Protein AF-A0AB74JIH3-F1 (afdb_monomer_lite)

Sequence (107 aa):
MLPPHPGVRKERFGCCAQGLVFPRAKAPRVVEYLNAKQSGQIDLMLDDLAREDNLDRYALYPVQLQHIAHEAQAIWSMTFEDLDPKALRMSHAKMLKDLYPSECAIG

pLDDT: mean 77.36, std 14.81, range [45.34, 96.31]

InterPro domains:
  IPR029675 GPI-GalNAc transferase PGAP4 [PTHR31410] (12-68)

Secondary structure (DSSP, 8-state):
--SPPSEEEE-S-PPTT------GGGHHHHHHHHHHH-SS-HHHHHHHHHHHTT---EEEES-------SS-TT---GGGTT--HHHHHHHHHHHHHHH-TTGGG--

Foldseek 3Di:
DPPDDADKDFDLDDDPFADDDDDPVCVVVLVVQCVVVVDDDSRVSVSVVCVVVVHTDMDGPPRPDQDDDPDDPDRDPCVVVPDDPVVVVVVVVVVCCVVPVPVVVPD

Organism: Aureobasidium pullulans (NCBI:txid5580)

Structure (mmCIF, N/CA/C/O backbone):
data_AF-A0AB74JIH3-F1
#
_entry.id   AF-A0AB74JIH3-F1
#
loop_
_atom_site.group_PDB
_atom_site.id
_atom_site.type_symbol
_atom_site.label_atom_id
_atom_site.label_alt_id
_atom_site.label_comp_id
_atom_site.label_asym_id
_atom_site.label_entity_id
_atom_site.label_seq_id
_atom_site.pdbx_PDB_ins_code
_atom_site.Cartn_x
_atom_site.Cartn_y
_atom_site.Cartn_z
_atom_site.occupancy
_atom_site.B_iso_or_equiv
_atom_site.auth_seq_id
_atom_site.auth_comp_id
_atom_site.auth_asym_id
_atom_site.auth_atom_id
_atom_site.pdbx_PDB_model_num
ATOM 1 N N . MET A 1 1 ? 19.117 -10.564 0.036 1.00 51.06 1 MET A N 1
ATOM 2 C CA . MET A 1 1 ? 19.853 -9.474 -0.634 1.00 51.06 1 MET A CA 1
ATOM 3 C C . MET A 1 1 ? 18.869 -8.333 -0.838 1.00 51.06 1 MET A C 1
ATOM 5 O O . MET A 1 1 ? 17.769 -8.599 -1.306 1.00 51.06 1 MET A O 1
ATOM 9 N N . LEU A 1 2 ? 19.200 -7.130 -0.373 1.00 57.16 2 LEU A N 1
ATOM 10 C CA . LEU A 1 2 ? 18.406 -5.918 -0.586 1.00 57.16 2 LEU A CA 1
ATOM 11 C C . LEU A 1 2 ? 19.122 -5.049 -1.639 1.00 57.16 2 LEU A C 1
ATOM 13 O O . LEU A 1 2 ? 20.354 -5.038 -1.627 1.00 57.16 2 LEU A O 1
ATOM 17 N N . PRO A 1 3 ? 18.389 -4.322 -2.503 1.00 61.19 3 PRO A N 1
ATOM 18 C CA . PRO A 1 3 ? 16.931 -4.343 -2.638 1.00 61.19 3 PRO A CA 1
ATOM 19 C C . PRO A 1 3 ? 16.416 -5.604 -3.375 1.00 61.19 3 PRO A C 1
ATOM 21 O O . PRO A 1 3 ? 17.188 -6.274 -4.063 1.00 61.19 3 PRO A O 1
ATOM 24 N N . PRO A 1 4 ? 15.126 -5.963 -3.220 1.00 71.56 4 PRO A N 1
ATOM 25 C CA . PRO A 1 4 ? 14.503 -7.068 -3.954 1.00 71.56 4 PRO A CA 1
ATOM 26 C C . PRO A 1 4 ? 14.529 -6.852 -5.474 1.00 71.56 4 PRO A C 1
ATOM 28 O O . PRO A 1 4 ? 14.565 -5.713 -5.939 1.00 71.56 4 PRO A O 1
ATOM 31 N N . HIS A 1 5 ? 14.451 -7.944 -6.247 1.00 78.81 5 HIS A N 1
ATOM 32 C CA . HIS A 1 5 ? 14.296 -7.859 -7.704 1.00 78.81 5 HIS A CA 1
ATOM 33 C C . HIS A 1 5 ? 13.055 -7.026 -8.086 1.00 78.81 5 HIS A C 1
ATOM 35 O O . HIS A 1 5 ? 12.027 -7.150 -7.411 1.00 78.81 5 HIS A O 1
ATOM 41 N N . PRO A 1 6 ? 13.127 -6.213 -9.161 1.00 82.75 6 PRO A N 1
ATOM 42 C CA . PRO A 1 6 ? 11.989 -5.428 -9.628 1.00 82.75 6 PRO A CA 1
ATOM 43 C C . PRO A 1 6 ? 10.753 -6.286 -9.923 1.00 82.75 6 PRO A C 1
ATOM 45 O O . PRO A 1 6 ? 10.872 -7.394 -10.446 1.00 82.75 6 PRO A O 1
ATOM 48 N N . GLY A 1 7 ? 9.572 -5.750 -9.618 1.00 84.44 7 GLY A N 1
ATOM 49 C CA . GLY A 1 7 ? 8.282 -6.393 -9.848 1.00 84.44 7 GLY A CA 1
ATOM 50 C C . GLY A 1 7 ? 7.364 -6.395 -8.626 1.00 84.44 7 GLY A C 1
ATOM 51 O O . GLY A 1 7 ? 7.651 -5.788 -7.591 1.00 84.44 7 GLY A O 1
ATOM 52 N N . VAL A 1 8 ? 6.232 -7.087 -8.772 1.00 87.81 8 VAL A N 1
ATOM 53 C CA . VAL A 1 8 ? 5.230 -7.281 -7.716 1.00 87.81 8 VAL A CA 1
ATOM 54 C C . VAL A 1 8 ? 5.493 -8.606 -7.015 1.00 87.81 8 VAL A C 1
ATOM 56 O O . VAL A 1 8 ? 5.623 -9.645 -7.659 1.00 87.81 8 VAL A O 1
ATOM 59 N N . ARG A 1 9 ? 5.539 -8.589 -5.686 1.00 87.50 9 ARG A N 1
ATOM 60 C CA . ARG A 1 9 ? 5.751 -9.794 -4.879 1.00 87.50 9 ARG A CA 1
ATOM 61 C C . ARG A 1 9 ? 4.863 -9.798 -3.653 1.00 87.50 9 ARG A C 1
ATOM 63 O O . ARG A 1 9 ? 4.594 -8.746 -3.081 1.00 87.50 9 ARG A O 1
ATOM 70 N N . LYS A 1 10 ? 4.423 -10.989 -3.246 1.00 89.00 10 LYS A N 1
ATOM 71 C CA . LYS A 1 10 ? 3.665 -11.163 -2.007 1.00 89.00 10 LYS A CA 1
ATOM 72 C C . LYS A 1 10 ? 4.556 -10.769 -0.835 1.00 89.00 10 LYS A C 1
ATOM 74 O O . LYS A 1 10 ? 5.669 -11.275 -0.710 1.00 89.00 10 LYS A O 1
ATOM 79 N N . GLU A 1 11 ? 4.065 -9.864 -0.008 1.00 84.25 11 GLU A N 1
ATOM 80 C CA . GLU A 1 11 ? 4.802 -9.320 1.123 1.00 84.25 11 GLU A CA 1
ATOM 81 C C . GLU A 1 11 ? 3.854 -9.208 2.309 1.00 84.25 11 GLU A C 1
ATOM 83 O O . GLU A 1 11 ? 2.729 -8.739 2.169 1.00 84.25 11 GLU A O 1
ATOM 88 N N . ARG A 1 12 ? 4.283 -9.709 3.466 1.00 74.00 12 ARG A N 1
ATOM 89 C CA . ARG A 1 12 ? 3.448 -9.763 4.674 1.00 74.00 12 ARG A CA 1
ATOM 90 C C . ARG A 1 12 ? 3.712 -8.593 5.611 1.00 74.00 12 ARG A C 1
ATOM 92 O O . ARG A 1 12 ? 3.076 -8.522 6.650 1.00 74.00 12 ARG A O 1
ATOM 99 N N . PHE A 1 13 ? 4.655 -7.725 5.261 1.00 66.62 13 PHE A N 1
ATOM 100 C CA . PHE A 1 13 ? 5.061 -6.595 6.076 1.00 66.62 13 PHE A CA 1
ATOM 101 C C . PHE A 1 13 ? 5.106 -5.311 5.240 1.00 66.62 13 PHE A C 1
ATOM 103 O O . PHE A 1 13 ? 5.857 -5.215 4.268 1.00 66.62 13 PHE A O 1
ATOM 110 N N . GLY A 1 14 ? 4.307 -4.317 5.626 1.00 62.75 14 GLY A N 1
ATOM 111 C CA . GLY A 1 14 ? 4.427 -2.942 5.141 1.00 62.75 14 GLY A CA 1
ATOM 112 C C . GLY A 1 14 ? 5.212 -2.113 6.153 1.00 62.75 14 GLY A C 1
ATOM 113 O O . GLY A 1 14 ? 4.969 -2.223 7.349 1.00 62.75 14 GLY A O 1
ATOM 114 N N . CYS A 1 15 ? 6.164 -1.304 5.691 1.00 60.78 15 CYS A N 1
ATOM 115 C CA . CYS A 1 15 ? 6.829 -0.314 6.541 1.00 60.78 15 CYS A CA 1
ATOM 116 C C . CYS A 1 15 ? 6.051 1.011 6.487 1.00 60.78 15 CYS A C 1
ATOM 118 O O . CYS A 1 15 ? 5.403 1.311 5.479 1.00 60.78 15 CYS A O 1
ATOM 120 N N . CYS A 1 16 ? 6.155 1.822 7.538 1.00 59.66 16 CYS A N 1
ATOM 121 C CA . CYS A 1 16 ? 5.580 3.160 7.623 1.00 59.66 16 CYS A CA 1
ATOM 122 C C . CYS A 1 16 ? 5.995 4.026 6.409 1.00 59.66 16 CYS A C 1
ATOM 124 O O . CYS A 1 16 ? 7.135 3.952 5.954 1.00 59.66 16 CYS A O 1
ATOM 126 N N . ALA A 1 17 ? 5.086 4.879 5.918 1.00 56.91 17 ALA A N 1
ATOM 127 C CA . ALA A 1 17 ? 5.262 5.802 4.777 1.00 56.91 17 ALA A CA 1
ATOM 128 C C . ALA A 1 17 ? 5.109 5.223 3.349 1.00 56.91 17 ALA A C 1
ATOM 130 O O . ALA A 1 17 ? 5.613 5.796 2.383 1.00 56.91 17 ALA A O 1
ATOM 131 N N . GLN A 1 18 ? 4.353 4.135 3.182 1.00 68.31 18 GLN A N 1
ATOM 132 C CA . GLN A 1 18 ? 4.018 3.583 1.864 1.00 68.31 18 GLN A CA 1
ATOM 133 C C . GLN A 1 18 ? 2.709 4.156 1.303 1.00 68.31 18 GLN A C 1
ATOM 135 O O . GLN A 1 18 ? 1.738 4.367 2.028 1.00 68.31 18 GLN A O 1
ATOM 140 N N . GLY A 1 19 ? 2.664 4.368 -0.013 1.00 79.00 19 GLY A N 1
ATOM 141 C CA . GLY A 1 19 ? 1.398 4.537 -0.720 1.00 79.00 19 GLY A CA 1
ATOM 142 C C . GLY A 1 19 ? 0.743 3.179 -0.966 1.00 79.00 19 GLY A C 1
ATOM 143 O O . GLY A 1 19 ? 1.403 2.246 -1.422 1.00 79.00 19 GLY A O 1
ATOM 144 N N . LEU A 1 20 ? -0.547 3.068 -0.654 1.00 83.81 20 LEU A N 1
ATOM 145 C CA . LEU A 1 20 ? -1.308 1.824 -0.759 1.00 83.81 20 LEU A CA 1
ATOM 146 C C . LEU A 1 20 ? -2.318 1.905 -1.901 1.00 83.81 20 LEU A C 1
ATOM 148 O O . LEU A 1 20 ? -3.017 2.905 -2.066 1.00 83.81 20 LEU A O 1
ATOM 152 N N . VAL A 1 21 ? -2.411 0.826 -2.675 1.00 87.62 21 VAL A N 1
ATOM 153 C CA . VAL A 1 21 ? -3.381 0.681 -3.764 1.00 87.62 21 VAL A CA 1
ATOM 154 C C . VAL A 1 21 ? -4.353 -0.428 -3.396 1.00 87.62 21 VAL A C 1
ATOM 156 O O . VAL A 1 21 ? -3.947 -1.557 -3.130 1.00 87.62 21 VAL A O 1
ATOM 159 N N . PHE A 1 22 ? -5.646 -0.112 -3.415 1.00 89.12 22 PHE A N 1
ATOM 160 C CA . PHE A 1 22 ? -6.711 -1.064 -3.116 1.00 89.12 22 PHE A CA 1
ATOM 161 C C . PHE A 1 22 ? -7.568 -1.317 -4.359 1.00 89.12 22 PHE A C 1
ATOM 163 O O . PHE A 1 22 ? -7.903 -0.366 -5.074 1.00 89.12 22 PHE A O 1
ATOM 170 N N . PRO A 1 23 ? -8.009 -2.565 -4.607 1.00 92.19 23 PRO A N 1
ATOM 171 C CA . PRO A 1 23 ? -9.088 -2.816 -5.549 1.00 92.19 23 PRO A CA 1
ATOM 172 C C . PRO A 1 23 ? -10.315 -1.995 -5.152 1.00 92.19 23 PRO A C 1
ATOM 174 O O . PRO A 1 23 ? -10.724 -2.010 -3.990 1.00 92.19 23 PRO A O 1
ATOM 177 N N . ARG A 1 24 ? -10.947 -1.315 -6.112 1.00 94.94 24 ARG A N 1
ATOM 178 C CA . ARG A 1 24 ? -12.097 -0.435 -5.837 1.00 94.94 24 ARG A CA 1
ATOM 179 C C . ARG A 1 24 ? -13.221 -1.144 -5.070 1.00 94.94 24 ARG A C 1
ATOM 181 O O . ARG A 1 24 ? -13.809 -0.549 -4.178 1.00 94.94 24 ARG A O 1
ATOM 188 N N . ALA A 1 25 ? -13.457 -2.427 -5.353 1.00 94.56 25 ALA A N 1
ATOM 189 C CA . ALA A 1 25 ? -14.447 -3.246 -4.651 1.00 94.56 25 ALA A CA 1
ATOM 190 C C . ALA A 1 25 ? -14.132 -3.481 -3.158 1.00 94.56 25 ALA A C 1
ATOM 192 O O . ALA A 1 25 ? -15.034 -3.780 -2.384 1.00 94.56 25 ALA A O 1
ATOM 193 N N . LYS A 1 26 ? -12.866 -3.357 -2.743 1.00 92.12 26 LYS A N 1
ATOM 194 C CA . LYS A 1 26 ? -12.426 -3.525 -1.350 1.00 92.12 26 LYS A CA 1
ATOM 195 C C . LYS A 1 26 ? -12.357 -2.203 -0.583 1.00 92.12 26 LYS A C 1
ATOM 197 O O . LYS A 1 26 ? -12.333 -2.227 0.642 1.00 92.12 26 LYS A O 1
ATOM 202 N N . ALA A 1 27 ? -12.383 -1.061 -1.273 1.00 93.25 27 ALA A N 1
ATOM 203 C CA . ALA A 1 27 ? -12.302 0.252 -0.638 1.00 93.25 27 ALA A CA 1
ATOM 204 C C . ALA A 1 27 ? -13.400 0.505 0.422 1.00 93.25 27 ALA A C 1
ATOM 206 O O . ALA A 1 27 ? -13.044 0.978 1.500 1.00 93.25 27 ALA A O 1
ATOM 207 N N . PRO A 1 28 ? -14.689 0.145 0.214 1.00 96.12 28 PRO A N 1
ATOM 208 C CA . PRO A 1 28 ? -15.715 0.345 1.243 1.00 96.12 28 PRO A CA 1
ATOM 209 C C . PRO A 1 28 ? -15.412 -0.396 2.551 1.00 96.12 28 PRO A C 1
ATOM 211 O O . PRO A 1 28 ? -15.538 0.182 3.625 1.00 96.12 28 PRO A O 1
ATOM 214 N N . ARG A 1 29 ? -14.934 -1.644 2.458 1.00 95.00 29 ARG A N 1
ATOM 215 C CA . ARG A 1 29 ? -14.565 -2.471 3.616 1.00 95.00 29 ARG A CA 1
ATOM 216 C C . ARG A 1 29 ? -13.388 -1.878 4.393 1.00 95.00 29 ARG A C 1
ATOM 218 O O . ARG A 1 29 ? -13.399 -1.886 5.620 1.00 95.00 29 ARG A O 1
ATOM 225 N N . VAL A 1 30 ? -12.397 -1.331 3.686 1.00 93.62 30 VAL A N 1
ATOM 226 C CA . VAL A 1 30 ? -11.267 -0.623 4.308 1.00 93.62 30 VAL A CA 1
ATOM 227 C C . VAL A 1 30 ? -11.756 0.600 5.086 1.00 93.62 30 VAL A C 1
ATOM 229 O O . VAL A 1 30 ? -11.381 0.779 6.241 1.00 93.62 30 VAL A O 1
ATOM 232 N N . VAL A 1 31 ? -12.626 1.416 4.482 1.00 94.19 31 VAL A N 1
ATOM 233 C CA . VAL A 1 31 ? -13.192 2.612 5.128 1.00 94.19 31 VAL A CA 1
ATOM 234 C C . VAL A 1 31 ? -14.005 2.241 6.368 1.00 94.19 31 VAL A C 1
ATOM 236 O O . VAL A 1 31 ? -13.821 2.845 7.421 1.00 94.19 31 VAL A O 1
ATOM 239 N N . GLU A 1 32 ? -14.870 1.233 6.265 1.00 96.31 32 GLU A N 1
ATOM 240 C CA . GLU A 1 32 ? -15.663 0.728 7.388 1.00 96.31 32 GLU A CA 1
ATOM 241 C C . GLU A 1 32 ? -14.772 0.276 8.552 1.00 96.31 32 GLU A C 1
ATOM 243 O O . GLU A 1 32 ? -14.987 0.685 9.692 1.00 96.31 32 GLU A O 1
ATOM 248 N N . TYR A 1 33 ? -13.737 -0.516 8.261 1.00 95.00 33 TYR A N 1
ATOM 249 C CA . TYR A 1 33 ? -12.813 -1.019 9.273 1.00 95.00 33 TYR A CA 1
ATOM 250 C C . TYR A 1 33 ? -12.063 0.111 9.992 1.00 95.00 33 TYR A C 1
ATOM 252 O O . TYR A 1 33 ? -12.011 0.138 11.223 1.00 95.00 33 TYR A O 1
ATOM 260 N N . LEU A 1 34 ? -11.518 1.071 9.238 1.00 92.56 34 LEU A N 1
ATOM 261 C CA . LEU A 1 34 ? -10.791 2.206 9.811 1.00 92.56 34 LEU A CA 1
ATOM 262 C C . LEU A 1 34 ? -11.711 3.099 10.659 1.00 92.56 34 LEU A C 1
ATOM 264 O O . LEU A 1 34 ? -11.326 3.505 11.757 1.00 92.56 34 LEU A O 1
ATOM 268 N N . ASN A 1 35 ? -12.946 3.340 10.205 1.00 93.69 35 ASN A N 1
ATOM 269 C CA . ASN A 1 35 ? -13.943 4.092 10.971 1.00 93.69 35 ASN A CA 1
ATOM 270 C C . ASN A 1 35 ? -14.341 3.385 12.274 1.00 93.69 35 ASN A C 1
ATOM 272 O O . ASN A 1 35 ? -14.585 4.055 13.276 1.00 93.69 35 ASN A O 1
ATOM 276 N N . ALA A 1 36 ? -14.399 2.050 12.280 1.00 94.00 36 ALA A N 1
ATOM 277 C CA . ALA A 1 36 ? -14.722 1.272 13.473 1.00 94.00 36 ALA A CA 1
ATOM 278 C C . ALA A 1 36 ? -13.586 1.276 14.511 1.00 94.00 36 ALA A C 1
ATOM 280 O O . ALA A 1 36 ? -13.857 1.322 15.709 1.00 94.00 36 ALA A O 1
ATOM 281 N N . LYS A 1 37 ? -12.318 1.241 14.076 1.00 90.75 37 LYS A N 1
ATOM 282 C CA . LYS A 1 37 ? -11.156 1.254 14.985 1.00 90.75 37 LYS A CA 1
ATOM 283 C C . LYS A 1 37 ? -10.889 2.627 15.606 1.00 90.75 37 LYS A C 1
ATOM 285 O O . LYS A 1 37 ? -10.408 2.677 16.735 1.00 90.75 37 LYS A O 1
ATOM 290 N N . GLN A 1 38 ? -11.200 3.717 14.894 1.00 82.44 38 GLN A N 1
ATOM 291 C CA . GLN A 1 38 ? -11.092 5.133 15.307 1.00 82.44 38 GLN A CA 1
ATOM 292 C C . GLN A 1 38 ? -9.688 5.649 15.689 1.00 82.44 38 GLN A C 1
ATOM 294 O O . GLN A 1 38 ? -9.438 6.846 15.574 1.00 82.44 38 GLN A O 1
ATOM 299 N N . SER A 1 39 ? -8.765 4.797 16.139 1.00 86.25 39 SER A N 1
ATOM 300 C CA . SER A 1 39 ? -7.429 5.174 16.603 1.00 86.25 39 SER A CA 1
ATOM 301 C C . SER A 1 39 ? -6.427 4.036 16.396 1.00 86.25 39 SER A C 1
ATOM 303 O O . SER A 1 39 ? -6.799 2.864 16.412 1.00 86.25 39 SER A O 1
ATOM 305 N N . GLY A 1 40 ? -5.153 4.386 16.210 1.00 84.19 40 GLY A N 1
ATOM 306 C CA . GLY A 1 40 ? -4.065 3.431 15.996 1.00 84.19 40 GLY A CA 1
ATOM 307 C C . GLY A 1 40 ? -3.134 3.840 14.859 1.00 84.19 40 GLY A C 1
ATOM 308 O O . GLY A 1 40 ? -3.342 4.854 14.192 1.00 84.19 40 GLY A O 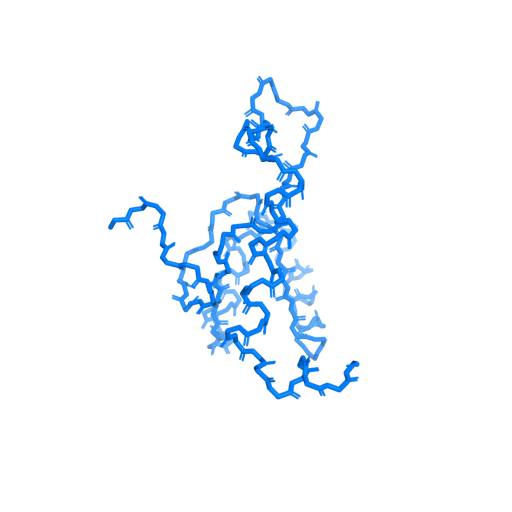1
ATOM 309 N N . GLN A 1 41 ? -2.099 3.032 14.632 1.00 84.38 41 GLN A N 1
ATOM 310 C CA . GLN A 1 41 ? -1.215 3.176 13.475 1.00 84.38 41 GLN A CA 1
ATOM 311 C C . GLN A 1 41 ? -1.882 2.532 12.250 1.00 84.38 41 GLN A C 1
ATOM 313 O O . GLN A 1 41 ? -2.252 1.358 12.285 1.00 84.38 41 GLN A O 1
ATOM 318 N N . ILE A 1 42 ? -2.123 3.326 11.199 1.00 85.00 42 ILE A N 1
ATOM 319 C CA . ILE A 1 42 ? -2.953 2.931 10.044 1.00 85.00 42 ILE A CA 1
ATOM 320 C C . ILE A 1 42 ? -2.398 1.697 9.329 1.00 85.00 42 ILE A C 1
ATOM 322 O O . ILE A 1 42 ? -3.159 0.822 8.932 1.00 85.00 42 ILE A O 1
ATOM 326 N N . ASP A 1 43 ? -1.086 1.609 9.190 1.00 81.75 43 ASP A N 1
ATOM 327 C CA . ASP A 1 43 ? -0.373 0.473 8.615 1.00 81.75 43 ASP A CA 1
ATOM 328 C C . ASP A 1 43 ? -0.614 -0.828 9.391 1.00 81.75 43 ASP A C 1
ATOM 330 O O . ASP A 1 43 ? -0.986 -1.830 8.780 1.00 81.75 43 ASP A O 1
ATOM 334 N N . LEU A 1 44 ? -0.505 -0.806 10.724 1.00 85.62 44 LEU A N 1
ATOM 335 C CA . LEU A 1 44 ? -0.810 -1.975 11.559 1.00 85.62 44 LEU A CA 1
ATOM 336 C C . LEU A 1 44 ? -2.293 -2.353 11.484 1.00 85.62 44 LEU A C 1
ATOM 338 O O . LEU A 1 44 ? -2.633 -3.525 11.353 1.00 85.62 44 LEU A O 1
ATOM 342 N N . MET A 1 45 ? -3.184 -1.359 11.495 1.00 89.81 45 MET A N 1
ATOM 343 C CA . MET A 1 45 ? -4.623 -1.598 11.361 1.00 89.81 45 MET A CA 1
ATOM 344 C C . MET A 1 45 ? -4.971 -2.267 10.025 1.00 89.81 45 MET A C 1
ATOM 346 O O . MET A 1 45 ? -5.798 -3.176 9.982 1.00 89.81 45 MET A O 1
ATOM 350 N N . LEU A 1 46 ? -4.346 -1.838 8.929 1.00 89.38 46 LEU A N 1
ATOM 351 C CA . LEU A 1 46 ? -4.552 -2.435 7.611 1.00 89.38 46 LEU A CA 1
ATOM 352 C C . LEU A 1 46 ? -3.917 -3.827 7.494 1.00 89.38 46 LEU A C 1
ATOM 354 O O . LEU A 1 46 ? -4.444 -4.669 6.763 1.00 89.38 46 LEU A O 1
ATOM 358 N N . ASP A 1 47 ? -2.831 -4.091 8.226 1.00 88.31 47 ASP A N 1
ATOM 359 C CA . ASP A 1 47 ? -2.264 -5.434 8.351 1.00 88.31 47 ASP A CA 1
ATOM 360 C C . ASP A 1 47 ? -3.238 -6.396 9.049 1.00 88.31 47 ASP A C 1
ATOM 362 O O . ASP A 1 47 ? -3.486 -7.504 8.554 1.00 88.31 47 ASP A O 1
ATOM 366 N N . ASP A 1 48 ? -3.854 -5.945 10.143 1.00 91.00 48 ASP A N 1
ATOM 367 C CA . ASP A 1 48 ? -4.881 -6.698 10.861 1.00 91.00 48 ASP A CA 1
ATOM 368 C C . ASP A 1 48 ? -6.100 -6.961 9.972 1.00 91.00 48 ASP A C 1
ATOM 370 O O . ASP A 1 48 ? -6.505 -8.114 9.832 1.00 91.00 48 ASP A O 1
ATOM 374 N N . LEU A 1 49 ? -6.615 -5.941 9.271 1.00 92.31 49 LEU A N 1
ATOM 375 C CA . LEU A 1 49 ? -7.717 -6.106 8.317 1.00 92.31 49 LEU A CA 1
ATOM 376 C C . LEU A 1 49 ? -7.393 -7.175 7.267 1.00 92.31 49 LEU A C 1
ATOM 378 O O . LEU A 1 49 ? -8.212 -8.046 6.979 1.00 92.31 49 LEU A O 1
ATOM 382 N N . ALA A 1 50 ? -6.193 -7.131 6.686 1.00 91.38 50 ALA A N 1
ATOM 383 C CA . ALA A 1 50 ? -5.794 -8.110 5.687 1.00 91.38 50 ALA A CA 1
ATOM 384 C C . ALA A 1 50 ? -5.659 -9.526 6.272 1.00 91.38 50 ALA A C 1
ATOM 386 O O . ALA A 1 50 ? -5.892 -10.500 5.560 1.00 91.38 50 ALA A O 1
ATOM 387 N N . ARG A 1 51 ? -5.305 -9.674 7.554 1.00 91.81 51 ARG A N 1
ATOM 388 C CA . ARG A 1 51 ? -5.311 -10.980 8.235 1.00 91.81 51 ARG A CA 1
ATOM 389 C C . ARG A 1 51 ? -6.731 -11.472 8.502 1.00 91.81 51 ARG A C 1
ATOM 391 O O . ARG A 1 51 ? -7.012 -12.627 8.200 1.00 91.81 51 ARG A O 1
ATOM 398 N N . GLU A 1 52 ? -7.602 -10.619 9.033 1.00 94.44 52 GLU A N 1
ATOM 399 C CA . GLU A 1 52 ? -9.000 -10.942 9.348 1.00 94.44 52 GLU A CA 1
ATOM 400 C C . GLU A 1 52 ? -9.780 -11.366 8.095 1.00 94.44 52 GLU A C 1
ATOM 402 O O . GLU A 1 52 ? -10.445 -12.402 8.085 1.00 94.44 52 GLU A O 1
ATOM 407 N N . ASP A 1 53 ? -9.623 -10.618 7.003 1.00 94.06 53 ASP A N 1
ATOM 408 C CA . ASP A 1 53 ? -10.337 -10.854 5.746 1.00 94.06 53 ASP A CA 1
ATOM 409 C C . ASP A 1 53 ? -9.607 -11.861 4.821 1.00 94.06 53 ASP A C 1
ATOM 411 O O . ASP A 1 53 ? -10.033 -12.074 3.683 1.00 94.06 53 ASP A O 1
ATOM 415 N N . ASN A 1 54 ? -8.511 -12.486 5.280 1.00 93.25 54 ASN A N 1
ATOM 416 C CA . ASN A 1 54 ? -7.652 -13.394 4.498 1.00 93.25 54 ASN A CA 1
ATOM 417 C C . ASN A 1 54 ? -7.214 -12.807 3.142 1.00 93.25 54 ASN A C 1
ATOM 419 O O . ASN A 1 54 ? -7.249 -13.471 2.103 1.00 93.25 54 ASN A O 1
ATOM 423 N N . LEU A 1 55 ? -6.811 -11.538 3.147 1.00 91.12 55 LEU A N 1
ATOM 424 C CA . LEU A 1 55 ? -6.376 -10.813 1.964 1.00 91.12 55 LEU A CA 1
ATOM 425 C C . LEU A 1 55 ? -4.873 -10.958 1.738 1.00 91.12 55 LEU A C 1
ATOM 427 O O . LEU A 1 55 ? -4.043 -10.898 2.654 1.00 91.12 55 LEU A O 1
ATOM 431 N N . ASP A 1 56 ? -4.525 -11.068 0.462 1.00 91.44 56 ASP A N 1
ATOM 432 C CA . ASP A 1 56 ? -3.143 -11.008 0.032 1.00 91.44 56 ASP A CA 1
ATOM 433 C C . ASP A 1 56 ? -2.637 -9.568 -0.004 1.00 91.44 56 ASP A C 1
ATOM 435 O O . ASP A 1 56 ? -3.323 -8.644 -0.444 1.00 91.44 56 ASP A O 1
ATOM 439 N N . ARG A 1 57 ? -1.389 -9.405 0.429 1.00 89.50 57 ARG A N 1
ATOM 440 C CA . ARG A 1 57 ? -0.646 -8.149 0.400 1.00 89.50 57 ARG A CA 1
ATOM 441 C C . ARG A 1 57 ? 0.529 -8.300 -0.549 1.00 89.50 57 ARG A C 1
ATOM 443 O O . ARG A 1 57 ? 1.221 -9.323 -0.542 1.00 89.50 57 ARG A O 1
ATOM 450 N N . TYR A 1 58 ? 0.734 -7.280 -1.369 1.00 89.44 58 TYR A N 1
ATOM 451 C CA . TYR A 1 58 ? 1.776 -7.255 -2.381 1.00 89.44 58 TYR A CA 1
ATOM 452 C C . TYR A 1 58 ? 2.579 -5.964 -2.265 1.00 89.44 58 TYR A C 1
ATOM 454 O O . TYR A 1 58 ? 2.011 -4.896 -2.051 1.00 89.44 58 TYR A O 1
ATOM 462 N N . ALA A 1 59 ? 3.890 -6.071 -2.449 1.00 86.69 59 ALA A N 1
ATOM 463 C CA . ALA A 1 59 ? 4.800 -4.942 -2.551 1.00 86.69 59 ALA A CA 1
ATOM 464 C C . ALA A 1 59 ? 5.329 -4.834 -3.985 1.00 86.69 59 ALA A C 1
ATOM 466 O O . ALA A 1 59 ? 5.654 -5.845 -4.615 1.00 86.69 59 ALA A O 1
ATOM 467 N N . LEU A 1 60 ? 5.416 -3.601 -4.482 1.00 85.50 60 LEU A N 1
ATOM 468 C CA . LEU A 1 60 ? 5.999 -3.268 -5.777 1.00 85.50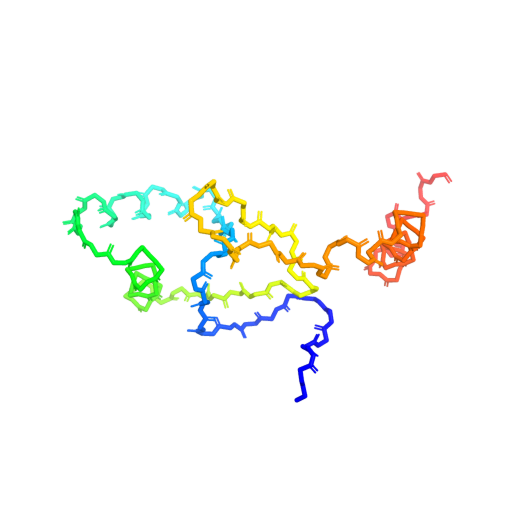 60 LEU A CA 1
ATOM 469 C C . LEU A 1 60 ? 7.407 -2.707 -5.567 1.00 85.50 60 LEU A C 1
ATOM 471 O O . LEU A 1 60 ? 7.585 -1.737 -4.830 1.00 85.50 60 LEU A O 1
ATOM 475 N N . TYR A 1 61 ? 8.388 -3.313 -6.232 1.00 82.62 61 TYR A N 1
ATOM 476 C CA . TYR A 1 61 ? 9.772 -2.850 -6.250 1.00 82.62 61 TYR A CA 1
ATOM 477 C C . TYR A 1 61 ? 10.192 -2.429 -7.669 1.00 82.62 61 TYR A C 1
ATOM 479 O O . TYR A 1 61 ? 9.841 -3.119 -8.628 1.00 82.62 61 TYR A O 1
ATOM 487 N N . PRO A 1 62 ? 10.977 -1.348 -7.828 1.00 78.75 62 PRO A N 1
ATOM 488 C CA . PRO A 1 62 ? 11.326 -0.376 -6.789 1.00 78.75 62 PRO A CA 1
ATOM 489 C C . PRO A 1 62 ? 10.092 0.405 -6.308 1.00 78.75 62 PRO A C 1
ATOM 491 O O . PRO A 1 62 ? 9.049 0.397 -6.963 1.00 78.75 62 PRO A O 1
ATOM 494 N N . VAL A 1 63 ? 10.200 1.053 -5.147 1.00 76.94 63 VAL A N 1
ATOM 495 C CA . VAL A 1 63 ? 9.119 1.882 -4.596 1.00 76.94 63 VAL A CA 1
ATOM 496 C C . VAL A 1 63 ? 8.803 3.017 -5.577 1.00 76.94 63 VAL A C 1
ATOM 498 O O . VAL A 1 63 ? 9.705 3.719 -6.020 1.00 76.94 63 VAL A O 1
ATOM 501 N N . GLN A 1 64 ? 7.524 3.180 -5.920 1.00 78.94 64 GLN A N 1
ATOM 502 C CA . GLN A 1 64 ? 7.064 4.159 -6.919 1.00 78.94 64 GLN A CA 1
ATOM 503 C C . GLN A 1 64 ? 6.533 5.461 -6.306 1.00 78.94 64 GLN A C 1
ATOM 505 O O . GLN A 1 64 ? 6.291 6.428 -7.021 1.00 78.94 64 GLN A O 1
ATOM 510 N N . LEU A 1 65 ? 6.301 5.478 -4.992 1.00 76.12 65 LEU A N 1
ATOM 511 C CA . LEU A 1 65 ? 5.712 6.603 -4.274 1.00 76.12 65 LEU A CA 1
ATOM 512 C C . LEU A 1 65 ? 6.645 7.021 -3.145 1.00 76.12 65 LEU A C 1
ATOM 514 O O . LEU A 1 65 ? 7.035 6.193 -2.325 1.00 76.12 65 LEU A O 1
ATOM 518 N N . GLN A 1 66 ? 6.961 8.309 -3.089 1.00 70.06 66 GLN A N 1
ATOM 519 C CA . GLN A 1 66 ? 7.702 8.905 -1.988 1.00 70.06 66 GLN A CA 1
ATOM 520 C C . GLN A 1 66 ? 6.742 9.728 -1.130 1.00 70.06 66 GLN A C 1
ATOM 522 O O . GLN A 1 66 ? 6.047 10.609 -1.634 1.00 70.06 66 GLN A O 1
ATOM 527 N N . HIS A 1 67 ? 6.702 9.446 0.171 1.00 67.75 67 HIS A N 1
ATOM 528 C CA . HIS A 1 67 ? 6.012 10.302 1.128 1.00 67.75 67 HIS A CA 1
ATOM 529 C C . HIS A 1 67 ? 6.884 11.535 1.396 1.00 67.75 67 HIS A C 1
ATOM 531 O O . HIS A 1 67 ? 8.030 11.394 1.819 1.00 67.75 67 HIS A O 1
ATOM 537 N N . ILE A 1 68 ? 6.347 12.733 1.159 1.00 62.56 68 ILE A N 1
ATOM 538 C CA . ILE A 1 68 ? 7.007 14.003 1.483 1.00 62.56 68 ILE A CA 1
ATOM 539 C C . ILE A 1 68 ? 6.230 14.631 2.641 1.00 62.56 68 ILE A C 1
ATOM 541 O O . ILE A 1 68 ? 5.104 15.086 2.449 1.00 62.56 68 ILE A O 1
ATOM 545 N N . ALA A 1 69 ? 6.801 14.618 3.846 1.00 56.25 69 ALA A N 1
ATOM 546 C CA . ALA A 1 69 ? 6.224 15.279 5.017 1.00 56.25 69 ALA A CA 1
ATOM 547 C C . ALA A 1 69 ? 7.003 16.568 5.322 1.00 56.25 69 ALA A C 1
ATOM 549 O O . ALA A 1 69 ? 8.229 16.582 5.257 1.00 56.25 69 ALA A O 1
ATOM 550 N N . HIS A 1 70 ? 6.290 17.649 5.653 1.00 48.78 70 HIS A N 1
ATOM 551 C CA . HIS A 1 70 ? 6.879 18.977 5.889 1.00 48.78 70 HIS A CA 1
ATOM 552 C C . HIS A 1 70 ? 7.503 19.133 7.292 1.00 48.78 70 HIS A C 1
ATOM 554 O O . HIS A 1 70 ? 8.180 20.119 7.557 1.00 48.78 70 HIS A O 1
ATOM 560 N N . GLU A 1 71 ? 7.320 18.158 8.189 1.00 46.31 71 GLU A N 1
ATOM 561 C CA . GLU A 1 71 ? 7.821 18.211 9.567 1.00 46.31 71 GLU A CA 1
ATOM 562 C C . GLU A 1 71 ? 8.634 16.964 9.925 1.00 46.31 71 GLU A C 1
ATOM 564 O O . GLU A 1 71 ? 8.158 16.047 10.583 1.00 46.31 71 GLU A O 1
ATOM 569 N N . ALA A 1 72 ? 9.877 16.923 9.457 1.00 45.34 72 ALA A N 1
ATOM 570 C CA . ALA A 1 72 ? 11.007 16.293 10.136 1.00 45.34 72 ALA A CA 1
ATOM 571 C C . ALA A 1 72 ? 12.247 16.554 9.282 1.00 45.34 72 ALA A C 1
ATOM 573 O O . ALA A 1 72 ? 12.249 16.281 8.084 1.00 45.34 72 ALA A O 1
ATOM 574 N N . GLN A 1 73 ? 13.324 17.038 9.898 1.00 48.03 73 GLN A N 1
ATOM 575 C CA . GLN A 1 73 ? 14.620 17.343 9.274 1.00 48.03 73 GLN A CA 1
ATOM 576 C C . GLN A 1 73 ? 15.325 16.142 8.593 1.00 48.03 73 GLN A C 1
ATOM 578 O O . GLN A 1 73 ? 16.501 16.241 8.260 1.00 48.03 73 GLN A O 1
ATOM 583 N N . ALA A 1 74 ? 14.648 15.011 8.378 1.00 50.50 74 ALA A N 1
ATOM 584 C CA . ALA A 1 74 ? 15.175 13.846 7.678 1.00 50.50 74 ALA A CA 1
ATOM 585 C C . ALA A 1 74 ? 14.050 12.900 7.201 1.00 50.50 74 ALA A C 1
ATOM 587 O O . ALA A 1 74 ? 13.987 11.751 7.624 1.00 50.50 74 ALA A O 1
ATOM 588 N N . ILE A 1 75 ? 13.144 13.351 6.326 1.00 49.41 75 ILE A N 1
ATOM 589 C CA . ILE A 1 75 ? 12.302 12.439 5.517 1.00 49.41 75 ILE A CA 1
ATOM 590 C C . ILE A 1 75 ? 12.354 12.892 4.056 1.00 49.41 75 ILE A C 1
ATOM 592 O O . ILE A 1 75 ? 11.357 13.213 3.417 1.00 49.41 75 ILE A O 1
ATOM 596 N N . TRP A 1 76 ? 13.571 12.955 3.526 1.00 47.38 76 TRP A N 1
ATOM 597 C CA . TRP A 1 76 ? 13.817 13.068 2.098 1.00 47.38 76 TRP A CA 1
ATOM 598 C C . TRP A 1 76 ? 14.642 11.855 1.683 1.00 47.38 76 TRP A C 1
ATOM 600 O O . TRP A 1 76 ? 15.759 11.654 2.160 1.00 47.38 76 TRP A O 1
ATOM 610 N N . SER A 1 77 ? 14.074 10.987 0.846 1.00 53.00 77 SER A N 1
ATOM 611 C CA . SER A 1 77 ? 14.838 9.895 0.255 1.00 53.00 77 SER A CA 1
ATOM 612 C C . SER A 1 77 ? 15.744 10.505 -0.811 1.00 53.00 77 SER A C 1
ATOM 614 O O . SER A 1 77 ? 15.312 10.741 -1.935 1.00 53.00 77 SER A O 1
ATOM 616 N N . MET A 1 78 ? 17.010 10.747 -0.454 1.00 56.34 78 MET A N 1
ATOM 617 C CA . MET A 1 78 ? 18.058 11.212 -1.382 1.00 56.34 78 MET A CA 1
ATOM 618 C C . MET A 1 78 ? 18.200 10.293 -2.606 1.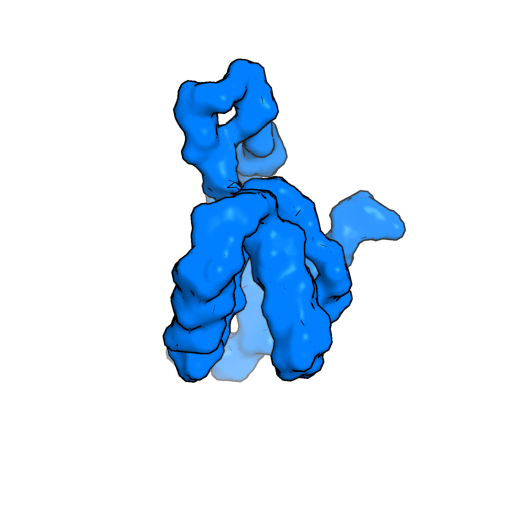00 56.34 78 MET A C 1
ATOM 620 O O . MET A 1 78 ? 18.671 10.706 -3.654 1.00 56.34 78 MET A O 1
ATOM 624 N N . THR A 1 79 ? 17.723 9.050 -2.500 1.00 57.00 79 THR A N 1
ATOM 625 C CA . THR A 1 79 ? 17.717 8.059 -3.578 1.00 57.00 79 THR A CA 1
ATOM 626 C C . THR A 1 79 ? 16.933 8.515 -4.808 1.00 57.00 79 THR A C 1
ATOM 628 O O . THR A 1 79 ? 17.220 8.035 -5.898 1.00 57.00 79 THR A O 1
ATOM 631 N N . PHE A 1 80 ? 15.956 9.418 -4.653 1.00 59.53 80 PHE A N 1
ATOM 632 C CA . PHE A 1 80 ? 15.257 10.029 -5.787 1.00 59.53 80 PHE A CA 1
ATOM 633 C C . PHE A 1 80 ? 16.061 11.149 -6.457 1.00 59.53 80 PHE A C 1
ATOM 635 O O . PHE A 1 80 ? 15.871 11.380 -7.648 1.00 59.53 80 PHE A O 1
ATOM 642 N N . GLU A 1 81 ? 16.959 11.825 -5.73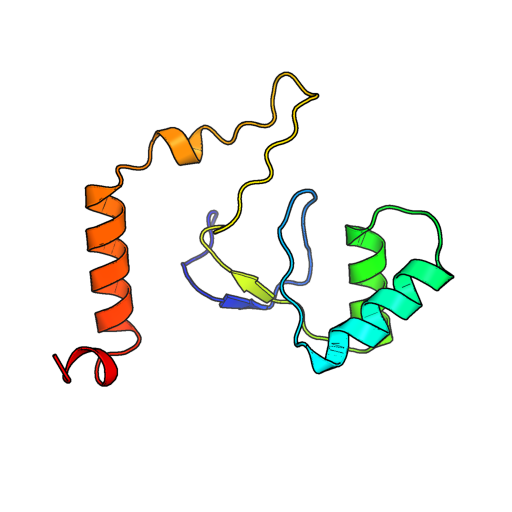5 1.00 62.69 81 GLU A N 1
ATOM 643 C CA . GLU A 1 81 ? 17.791 12.897 -6.301 1.00 62.69 81 GLU A CA 1
ATOM 644 C C . GLU A 1 81 ? 18.870 12.359 -7.242 1.00 62.69 81 GLU A C 1
ATOM 646 O O . GLU A 1 81 ? 19.203 13.007 -8.230 1.00 62.69 81 GLU A O 1
ATOM 651 N N . ASP A 1 82 ? 19.358 11.144 -6.984 1.00 69.69 82 ASP A N 1
ATOM 652 C CA . ASP A 1 82 ? 20.341 10.464 -7.835 1.00 69.69 82 ASP A CA 1
ATOM 653 C C . ASP A 1 82 ? 19.731 9.903 -9.138 1.00 69.69 82 ASP A C 1
ATOM 655 O O . ASP A 1 82 ? 20.439 9.345 -9.983 1.00 69.69 82 ASP A O 1
ATOM 659 N N . LEU A 1 83 ? 18.410 10.009 -9.323 1.00 73.19 83 LEU A N 1
ATOM 660 C CA . LEU A 1 83 ? 17.737 9.485 -10.505 1.00 73.19 83 LEU A CA 1
ATOM 661 C C . LEU A 1 83 ? 17.852 10.452 -11.690 1.00 73.19 83 LEU A C 1
ATOM 663 O O . LEU A 1 83 ? 17.261 11.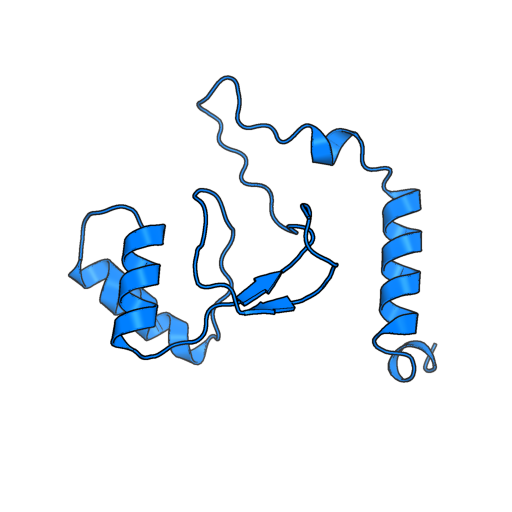529 -11.698 1.00 73.19 83 LEU A O 1
ATOM 667 N N . ASP A 1 84 ? 18.524 10.020 -12.761 1.00 81.44 84 ASP A N 1
ATOM 668 C CA . ASP A 1 84 ? 18.478 10.724 -14.048 1.00 81.44 84 ASP A CA 1
ATOM 669 C C . ASP A 1 84 ? 17.153 10.414 -14.780 1.00 81.44 84 ASP A C 1
ATOM 671 O O . ASP A 1 84 ? 16.916 9.262 -15.173 1.00 81.44 84 ASP A O 1
ATOM 675 N N . PRO A 1 85 ? 16.291 11.420 -15.037 1.00 79.19 85 PRO A N 1
ATOM 676 C CA . PRO A 1 85 ? 15.013 11.214 -15.712 1.00 79.19 85 PRO A CA 1
ATOM 677 C C . PRO A 1 85 ? 15.157 10.633 -17.126 1.00 79.19 85 PRO A C 1
ATOM 679 O O . PRO A 1 85 ? 14.270 9.902 -17.579 1.00 79.19 85 PRO A O 1
ATOM 682 N N . LYS A 1 86 ? 16.258 10.912 -17.840 1.00 86.38 86 LYS A N 1
ATOM 683 C CA . LYS A 1 86 ? 16.498 10.341 -19.176 1.00 86.38 86 LYS A CA 1
ATOM 684 C C . LYS A 1 86 ? 16.826 8.856 -19.077 1.00 86.38 86 LYS A C 1
ATOM 686 O O . LYS A 1 86 ? 16.203 8.051 -19.776 1.00 86.38 86 LYS A O 1
ATOM 691 N N . ALA A 1 87 ? 17.742 8.490 -18.182 1.00 85.62 87 ALA A N 1
ATOM 692 C CA . ALA A 1 87 ? 18.100 7.099 -17.927 1.00 85.62 87 ALA A CA 1
ATOM 693 C C . ALA A 1 87 ? 16.894 6.280 -17.438 1.00 85.62 87 ALA A C 1
ATOM 695 O O . ALA A 1 87 ? 16.633 5.191 -17.956 1.00 85.62 87 ALA A O 1
ATOM 696 N N . LEU A 1 88 ? 16.098 6.828 -16.512 1.00 81.00 88 LEU A N 1
ATOM 697 C CA . LEU A 1 88 ? 14.860 6.205 -16.041 1.00 81.00 88 LEU A CA 1
ATOM 698 C C . LEU A 1 88 ? 13.870 5.962 -17.176 1.00 81.00 88 LEU A C 1
ATOM 700 O O . LEU A 1 88 ? 13.344 4.859 -17.311 1.00 81.00 88 LEU A O 1
ATOM 704 N N . ARG A 1 89 ? 13.635 6.967 -18.029 1.00 82.00 89 ARG A N 1
ATOM 705 C CA . ARG A 1 89 ? 12.716 6.834 -19.164 1.00 82.00 89 ARG A CA 1
ATOM 706 C C . ARG A 1 89 ? 13.147 5.713 -20.107 1.00 82.00 89 ARG A C 1
ATOM 708 O O . ARG A 1 89 ? 12.303 4.933 -20.542 1.00 82.00 89 ARG A O 1
ATOM 715 N N . MET A 1 90 ? 14.442 5.614 -20.404 1.00 86.38 90 MET A N 1
ATOM 716 C CA . MET A 1 90 ? 14.983 4.536 -21.237 1.00 86.38 90 MET A CA 1
ATOM 717 C C . MET A 1 90 ? 14.820 3.165 -20.570 1.00 86.38 90 MET A C 1
ATOM 719 O O . MET A 1 90 ? 14.388 2.216 -21.225 1.00 86.38 90 MET A O 1
ATOM 723 N N . SER A 1 91 ? 15.110 3.072 -19.270 1.00 82.81 91 SER A N 1
ATOM 724 C CA . SER A 1 91 ? 14.952 1.846 -18.480 1.00 82.81 91 SER A CA 1
ATOM 725 C C . SER A 1 91 ? 13.497 1.369 -18.451 1.00 82.81 91 SER A C 1
ATOM 727 O O . SER A 1 91 ? 13.215 0.214 -18.766 1.00 82.81 91 SER A O 1
ATOM 729 N N . HIS A 1 92 ? 12.551 2.269 -18.175 1.00 83.12 92 HIS A N 1
ATOM 730 C CA . HIS A 1 92 ? 11.123 1.951 -18.156 1.00 83.12 92 HIS A CA 1
ATOM 731 C C . HIS A 1 92 ? 10.605 1.557 -19.543 1.00 83.12 92 HIS A C 1
ATOM 733 O O . HIS A 1 92 ? 9.865 0.586 -19.661 1.00 83.12 92 HIS A O 1
ATOM 739 N N . ALA A 1 93 ? 11.032 2.248 -20.605 1.00 82.12 93 ALA A N 1
ATOM 740 C CA . ALA A 1 93 ? 10.660 1.884 -21.972 1.00 82.12 93 ALA A CA 1
ATOM 741 C C . ALA A 1 93 ? 11.170 0.487 -22.358 1.00 82.12 93 ALA A C 1
ATOM 743 O O . ALA A 1 93 ? 10.462 -0.263 -23.027 1.00 82.12 93 ALA A O 1
ATOM 744 N N . LYS A 1 94 ? 12.379 0.118 -21.919 1.00 84.12 94 LYS A N 1
ATOM 745 C CA . LYS A 1 94 ? 12.905 -1.238 -22.099 1.00 84.12 94 LYS A CA 1
ATOM 746 C C . LYS A 1 94 ? 12.085 -2.259 -21.304 1.00 84.12 94 LYS A C 1
ATOM 748 O O . LYS A 1 94 ? 11.654 -3.251 -21.873 1.00 84.12 94 LYS A O 1
ATOM 753 N N . MET A 1 95 ? 11.802 -1.981 -20.032 1.00 78.50 95 MET A N 1
ATOM 754 C CA . MET A 1 95 ? 11.013 -2.866 -19.172 1.00 78.50 95 MET A CA 1
ATOM 755 C C . MET A 1 95 ? 9.604 -3.117 -19.728 1.00 78.50 95 MET A C 1
ATOM 757 O O . MET A 1 95 ? 9.129 -4.246 -19.688 1.00 78.50 95 MET A O 1
ATOM 761 N N . LEU A 1 96 ? 8.952 -2.097 -20.2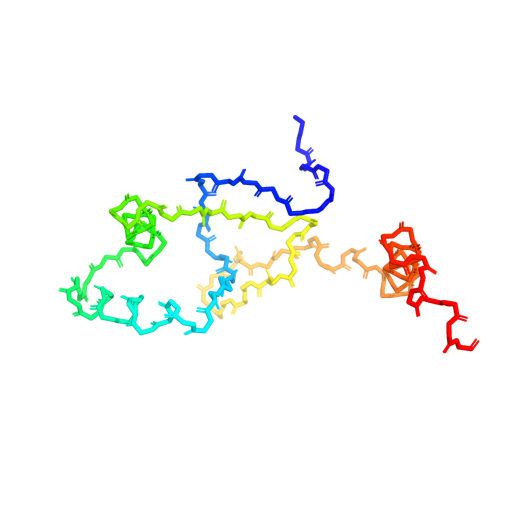95 1.00 79.06 96 LEU A N 1
ATOM 762 C CA . LEU A 1 96 ? 7.653 -2.255 -20.955 1.00 79.06 96 LEU A CA 1
ATOM 763 C C . LEU A 1 96 ? 7.731 -3.185 -22.169 1.00 79.06 96 LEU A C 1
ATOM 765 O O . LEU A 1 96 ? 6.851 -4.021 -22.336 1.00 79.06 96 LEU A O 1
ATOM 769 N N . LYS A 1 97 ? 8.791 -3.090 -22.980 1.00 81.69 97 LYS A N 1
ATOM 770 C CA . LYS A 1 97 ? 9.006 -4.011 -24.107 1.00 81.69 97 LYS A CA 1
ATOM 771 C C . LYS A 1 97 ? 9.258 -5.442 -23.640 1.00 81.69 97 LYS A C 1
ATOM 773 O O . LYS A 1 97 ? 8.740 -6.370 -24.251 1.00 81.69 97 LYS A O 1
ATOM 778 N N . ASP A 1 98 ? 10.028 -5.605 -22.568 1.00 77.44 98 ASP A N 1
ATOM 779 C CA . ASP A 1 98 ? 10.382 -6.919 -22.028 1.00 77.44 98 ASP A CA 1
ATOM 780 C C . ASP A 1 98 ? 9.166 -7.608 -21.372 1.00 77.44 98 ASP A C 1
ATOM 782 O O . ASP A 1 98 ? 9.000 -8.819 -21.501 1.00 77.44 98 ASP A O 1
ATOM 786 N N . LEU A 1 99 ? 8.298 -6.846 -20.693 1.00 73.88 99 LEU A N 1
ATOM 787 C CA . LEU A 1 99 ? 7.115 -7.366 -19.992 1.00 73.88 99 LEU A CA 1
ATOM 788 C C . LEU A 1 99 ? 5.865 -7.468 -20.881 1.00 73.88 99 LEU A C 1
ATOM 790 O O . LEU A 1 99 ? 5.063 -8.379 -20.689 1.00 73.88 99 LEU A O 1
ATOM 794 N N . TYR A 1 100 ? 5.699 -6.556 -21.843 1.00 78.62 100 TYR A N 1
ATOM 795 C CA . TYR A 1 100 ? 4.519 -6.454 -22.712 1.00 78.62 100 TYR A CA 1
ATOM 796 C C . TYR A 1 100 ? 4.912 -6.349 -24.199 1.00 78.62 100 TYR A C 1
ATOM 798 O O . TYR A 1 100 ? 4.579 -5.368 -24.877 1.00 78.62 100 TYR A O 1
ATOM 806 N N . PRO A 1 101 ? 5.613 -7.357 -24.752 1.00 68.31 101 PRO A N 1
ATOM 807 C CA . PRO A 1 101 ? 6.137 -7.297 -26.118 1.00 68.31 101 PRO A CA 1
ATOM 808 C C . PRO A 1 101 ? 5.042 -7.142 -27.185 1.00 68.31 101 PRO A C 1
ATOM 810 O O . PRO A 1 101 ? 5.276 -6.515 -28.216 1.00 68.31 101 PRO A O 1
ATOM 813 N N . SER A 1 102 ? 3.835 -7.660 -26.938 1.00 68.62 102 SER A N 1
ATOM 814 C CA . SER A 1 102 ? 2.691 -7.573 -27.855 1.00 68.62 102 SER A CA 1
ATOM 815 C C . SER A 1 102 ? 2.024 -6.196 -27.896 1.00 68.62 102 SER A C 1
ATOM 817 O O . SER A 1 102 ? 1.497 -5.810 -28.934 1.00 68.62 102 SER A O 1
ATOM 819 N N . GLU A 1 103 ? 2.051 -5.439 -26.797 1.00 59.97 103 GLU A N 1
ATOM 820 C CA . GLU A 1 103 ? 1.427 -4.107 -26.721 1.00 59.97 103 GLU A CA 1
ATOM 821 C C . GLU A 1 103 ? 2.328 -3.019 -27.321 1.00 59.97 103 GLU A C 1
ATOM 823 O O . GLU A 1 103 ? 1.845 -2.017 -27.839 1.00 59.97 103 GLU A O 1
ATOM 828 N N . CYS A 1 104 ? 3.645 -3.245 -27.331 1.00 57.25 104 CYS A N 1
ATOM 829 C CA . CYS A 1 104 ? 4.619 -2.341 -27.944 1.00 57.25 104 CYS A CA 1
ATOM 830 C C . CYS A 1 104 ? 4.759 -2.504 -29.473 1.00 57.25 104 CYS A C 1
ATOM 832 O O . CYS A 1 104 ? 5.514 -1.751 -30.084 1.00 57.25 104 CYS A O 1
ATOM 834 N N . ALA A 1 105 ? 4.077 -3.476 -30.090 1.00 55.03 105 ALA A N 1
ATOM 835 C CA . ALA A 1 105 ? 4.163 -3.772 -31.526 1.00 55.03 105 ALA A CA 1
ATOM 836 C C . ALA A 1 105 ? 3.122 -3.021 -32.385 1.00 55.03 105 ALA A C 1
ATOM 838 O O . ALA A 1 105 ? 3.095 -3.190 -33.601 1.00 55.03 105 ALA A O 1
ATOM 839 N N . ILE A 1 106 ? 2.262 -2.211 -31.759 1.00 49.38 106 ILE A N 1
ATOM 840 C CA . ILE A 1 106 ? 1.124 -1.530 -32.398 1.00 49.38 106 ILE A CA 1
ATOM 841 C C . ILE A 1 106 ? 1.353 -0.007 -32.467 1.00 49.38 106 ILE A C 1
ATOM 843 O O . ILE A 1 106 ? 0.442 0.780 -32.212 1.00 49.38 106 ILE A O 1
ATOM 847 N N . GLY A 1 107 ? 2.592 0.407 -32.751 1.00 46.50 107 GLY A N 1
ATOM 848 C CA . GLY A 1 107 ? 3.002 1.806 -32.908 1.00 46.50 107 GLY A CA 1
ATOM 849 C C . GLY A 1 107 ? 3.709 2.037 -34.229 1.00 46.50 107 GLY A C 1
ATOM 850 O O . GLY A 1 107 ? 4.593 1.214 -34.554 1.00 46.50 107 GLY A O 1
#

Radius of gyration: 17.53 Å; chains: 1; bounding box: 36×32×50 Å